Protein AF-A0A380ZKX9-F1 (afdb_monomer_lite)

Sequence (95 aa):
MYISSSVILPFEVKLTAWQTIIEWDDRYDPPQETSYERTTTVTLKAGQKESDHNNFWLGVSNGGSWGWNIYVNGIEKTNGDTYVYNGVTYNIIVL

Radius of gyration: 17.26 Å; chains: 1; bounding box: 38×24×53 Å

Foldseek 3Di:
DKDFDPDQAQWKKKKKKKKKAWDWDVVDVVIDIDIDMDMDMWMDGHRDGITDDDPDDDDYDDPMDMDMWMDTNNHTDDQQDWDADPNDIDHRHDD

Secondary structure (DSSP, 8-state):
---B-SS--SS-EEEEEEEEEEEEETTSSS-EEEEEEEEEEEEE-TT-SBPPP-------STT-EEEEEEEETTEEE-TT-EEEETTEEEE----

Organism: NCBI:txid28111

pLDDT: mean 89.13, std 6.67, range [63.75, 95.75]

Structure (mmCIF, N/CA/C/O backbone):
data_AF-A0A380ZKX9-F1
#
_entry.id   AF-A0A380ZKX9-F1
#
loop_
_atom_site.group_PDB
_atom_site.id
_atom_site.type_symbol
_atom_site.label_atom_id
_atom_site.label_alt_id
_atom_site.label_comp_id
_atom_site.label_asym_id
_atom_site.label_entity_id
_atom_site.label_seq_id
_atom_site.pdbx_PDB_ins_code
_atom_site.Cartn_x
_atom_site.Cartn_y
_atom_site.Cartn_z
_atom_site.occupancy
_atom_site.B_iso_or_equiv
_atom_site.auth_seq_id
_atom_site.auth_comp_id
_atom_site.auth_asym_id
_atom_site.auth_atom_id
_atom_site.pdbx_PDB_model_num
ATOM 1 N N . MET A 1 1 ? -5.600 7.937 -8.126 1.00 86.69 1 MET A N 1
ATOM 2 C CA . MET A 1 1 ? -5.536 6.917 -7.064 1.00 86.69 1 MET A CA 1
ATOM 3 C C . MET A 1 1 ? -5.746 7.563 -5.701 1.00 86.69 1 MET A C 1
ATOM 5 O O . MET A 1 1 ? -5.112 8.574 -5.419 1.00 86.69 1 MET A O 1
ATOM 9 N N . TYR A 1 2 ? -6.637 7.000 -4.886 1.00 90.56 2 TYR A N 1
AT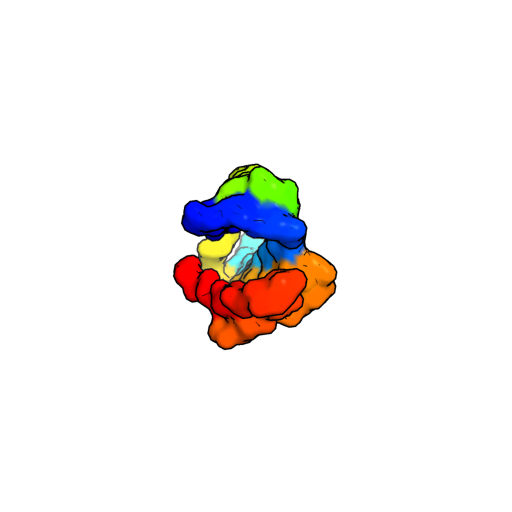OM 10 C CA . TYR A 1 2 ? -6.941 7.448 -3.523 1.00 90.56 2 TYR A CA 1
ATOM 11 C C . TYR A 1 2 ? -7.465 6.262 -2.692 1.00 90.56 2 TYR A C 1
ATOM 13 O O . TYR A 1 2 ? -7.785 5.219 -3.261 1.00 90.56 2 TYR A O 1
ATOM 21 N N . ILE A 1 3 ? -7.538 6.406 -1.367 1.00 90.81 3 ILE A N 1
ATOM 22 C CA . ILE A 1 3 ? -8.154 5.427 -0.462 1.00 90.81 3 ILE A CA 1
ATOM 23 C C . ILE A 1 3 ? -9.426 6.049 0.108 1.00 90.81 3 ILE A C 1
ATOM 25 O O . ILE A 1 3 ? -9.381 7.146 0.667 1.00 90.81 3 ILE A O 1
ATOM 29 N N . SER A 1 4 ? -10.539 5.325 0.029 1.00 91.12 4 SER A N 1
ATOM 30 C CA . SER A 1 4 ? -11.788 5.690 0.700 1.00 91.12 4 SER A CA 1
ATOM 31 C C . SER A 1 4 ? -12.303 4.558 1.569 1.00 91.12 4 SER A C 1
ATOM 33 O O . SER A 1 4 ? -12.148 3.386 1.234 1.00 91.12 4 SER A O 1
ATOM 35 N N . SER A 1 5 ? -12.983 4.919 2.650 1.00 88.88 5 SER A N 1
ATOM 36 C CA . SER A 1 5 ? -13.672 3.992 3.537 1.00 88.88 5 SER A CA 1
ATOM 37 C C . SER A 1 5 ? -15.120 4.433 3.740 1.00 88.88 5 SER A C 1
ATOM 39 O O . SER A 1 5 ? -15.422 5.623 3.860 1.00 88.88 5 SER A O 1
ATOM 41 N N . SER A 1 6 ? -16.036 3.467 3.831 1.00 87.62 6 SER A N 1
ATOM 42 C CA . SER A 1 6 ? -17.444 3.731 4.159 1.00 87.62 6 SER A CA 1
ATOM 43 C C . SER A 1 6 ? -17.619 4.262 5.591 1.00 87.62 6 SER A C 1
ATOM 45 O O . SER A 1 6 ? -18.564 5.005 5.883 1.00 87.62 6 SER A O 1
ATOM 47 N N . VAL A 1 7 ? -16.673 3.935 6.478 1.00 88.50 7 VAL A N 1
ATOM 48 C CA . VAL A 1 7 ? -16.646 4.331 7.892 1.00 88.50 7 VAL A CA 1
ATOM 49 C C . VAL A 1 7 ? -15.374 5.101 8.241 1.00 88.50 7 VAL A C 1
ATOM 51 O O . VAL A 1 7 ? -14.345 4.956 7.586 1.00 88.50 7 VAL A O 1
ATOM 54 N N . ILE A 1 8 ? -15.432 5.911 9.301 1.00 91.94 8 ILE A N 1
ATOM 55 C CA . ILE A 1 8 ? -14.241 6.569 9.851 1.00 91.94 8 ILE A CA 1
ATOM 56 C C . ILE A 1 8 ? -13.374 5.503 10.523 1.00 91.94 8 ILE A C 1
ATOM 58 O O . ILE A 1 8 ? -13.825 4.845 11.462 1.00 91.94 8 ILE A O 1
ATOM 62 N N . LEU A 1 9 ? -12.141 5.332 10.046 1.00 92.31 9 LEU A N 1
ATOM 63 C CA . LEU A 1 9 ? -11.210 4.362 10.616 1.00 92.31 9 LEU A CA 1
ATOM 64 C C . LEU A 1 9 ? -10.437 4.983 11.791 1.00 92.31 9 LEU A C 1
ATOM 66 O O . LEU A 1 9 ? -9.988 6.128 11.690 1.00 92.31 9 LEU A O 1
ATOM 70 N N . PRO A 1 10 ? -10.240 4.248 12.901 1.00 94.19 10 PRO A N 1
ATOM 71 C CA . PRO A 1 10 ? -9.479 4.735 14.053 1.00 94.19 10 PRO A CA 1
ATOM 72 C C . PRO A 1 10 ? -7.958 4.564 13.889 1.00 94.19 10 PRO A C 1
ATOM 74 O O . PRO A 1 10 ? -7.203 4.816 14.822 1.00 94.19 10 PRO A O 1
ATOM 77 N N . PHE A 1 11 ? -7.498 4.120 12.721 1.00 93.81 11 PHE A N 1
ATOM 78 C CA . PHE A 1 11 ? -6.096 3.861 12.411 1.00 93.81 11 PHE A CA 1
ATOM 79 C C . PHE A 1 11 ? -5.752 4.353 11.007 1.00 93.81 11 PHE A C 1
ATOM 81 O O . PHE A 1 11 ? -6.628 4.623 10.187 1.00 93.81 11 PHE A O 1
ATOM 88 N N . GLU A 1 12 ? -4.453 4.465 10.751 1.00 94.94 12 GLU A N 1
ATOM 89 C CA . GLU A 1 12 ? -3.917 4.843 9.451 1.00 94.94 12 GLU A CA 1
ATOM 90 C C . GLU A 1 12 ? -3.890 3.649 8.490 1.00 94.94 12 GLU A C 1
ATOM 92 O O . GLU A 1 12 ? -3.525 2.531 8.873 1.00 94.94 12 GLU A O 1
ATOM 97 N N . VAL A 1 13 ? -4.230 3.908 7.228 1.00 94.75 13 VAL A N 1
ATOM 98 C CA . VAL A 1 13 ? -4.066 2.963 6.120 1.00 94.75 13 VAL A CA 1
ATOM 99 C C . VAL A 1 13 ? -3.192 3.612 5.054 1.00 94.75 13 VAL A C 1
ATOM 101 O O . VAL A 1 13 ? -3.458 4.737 4.635 1.00 94.75 13 VAL A O 1
ATOM 104 N N . LYS A 1 14 ? -2.160 2.905 4.596 1.00 95.25 14 LYS A N 1
ATOM 105 C CA . LYS A 1 14 ? -1.329 3.314 3.460 1.00 95.25 14 LYS A CA 1
ATOM 106 C C . LYS A 1 14 ? -1.518 2.357 2.305 1.00 95.25 14 LYS A C 1
ATOM 108 O O . LYS A 1 14 ? -1.617 1.154 2.510 1.00 95.25 14 LYS A O 1
ATOM 113 N N . LEU A 1 15 ? -1.501 2.898 1.100 1.00 92.06 15 LEU A N 1
ATOM 114 C CA . LEU A 1 15 ? -1.424 2.136 -0.132 1.00 92.06 15 LEU A CA 1
ATOM 115 C C . LEU A 1 15 ? -0.207 2.628 -0.901 1.00 92.06 15 LEU A C 1
ATOM 117 O O . LEU A 1 15 ? -0.106 3.817 -1.205 1.00 92.06 15 LEU A O 1
ATOM 121 N N . THR A 1 16 ? 0.710 1.716 -1.192 1.00 93.19 16 THR A N 1
ATOM 122 C CA . THR A 1 16 ? 1.862 1.977 -2.051 1.00 93.19 16 THR A CA 1
ATOM 123 C C . THR A 1 16 ? 1.628 1.249 -3.357 1.00 93.19 16 THR A C 1
ATOM 125 O O . THR A 1 16 ? 1.521 0.027 -3.357 1.00 93.19 16 THR A O 1
ATOM 128 N N . ALA A 1 17 ? 1.532 1.990 -4.453 1.00 91.81 17 ALA A N 1
ATOM 129 C CA . ALA A 1 17 ? 1.390 1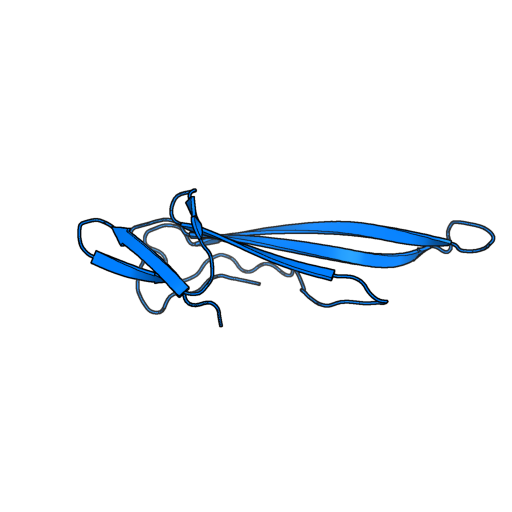.432 -5.787 1.00 91.81 17 ALA A CA 1
ATOM 130 C C . ALA A 1 17 ? 2.678 1.636 -6.575 1.00 91.81 17 ALA A C 1
ATOM 132 O O . ALA A 1 17 ? 3.316 2.683 -6.460 1.00 91.81 17 ALA A O 1
ATOM 133 N N . TRP A 1 18 ? 3.032 0.645 -7.377 1.00 91.75 18 TRP A N 1
ATOM 134 C CA . TRP A 1 18 ? 4.212 0.648 -8.224 1.00 91.75 18 TRP A CA 1
ATOM 135 C C . TRP A 1 18 ? 3.834 0.233 -9.642 1.00 91.75 18 TRP A C 1
ATOM 137 O O . TRP A 1 18 ? 2.856 -0.481 -9.879 1.00 91.75 18 TRP A O 1
ATOM 147 N N . GLN A 1 19 ? 4.622 0.705 -10.596 1.00 91.50 19 GLN A N 1
ATOM 148 C CA . GLN A 1 19 ? 4.468 0.386 -12.001 1.00 91.50 19 GLN A CA 1
ATOM 149 C C . GLN A 1 19 ? 5.830 0.370 -12.687 1.00 91.50 19 GLN A C 1
ATOM 151 O O . GLN A 1 19 ? 6.589 1.331 -12.591 1.00 91.50 19 GLN A O 1
ATOM 156 N N . THR A 1 20 ? 6.094 -0.687 -13.445 1.00 91.50 20 THR A N 1
ATOM 157 C CA . THR A 1 20 ? 7.182 -0.757 -14.419 1.00 91.50 20 THR A CA 1
ATOM 158 C C . THR A 1 20 ? 6.676 -0.245 -15.764 1.00 91.50 20 THR A C 1
ATOM 160 O O . THR A 1 20 ? 5.698 -0.765 -16.306 1.00 91.50 20 THR A O 1
ATOM 163 N N . ILE A 1 21 ? 7.335 0.778 -16.300 1.00 88.69 21 ILE A N 1
ATOM 164 C CA . ILE A 1 21 ? 7.065 1.341 -17.623 1.00 88.69 21 ILE A CA 1
ATOM 165 C C . ILE A 1 21 ? 8.162 0.877 -18.563 1.00 88.69 21 ILE A C 1
ATOM 167 O O . ILE A 1 21 ? 9.340 1.016 -18.239 1.00 88.69 21 ILE A O 1
ATOM 171 N N . ILE A 1 22 ? 7.747 0.349 -19.712 1.00 89.56 22 ILE A N 1
ATOM 172 C CA . ILE A 1 22 ? 8.625 -0.015 -20.819 1.00 89.56 22 ILE A CA 1
ATOM 173 C C . ILE A 1 22 ? 8.282 0.903 -21.991 1.00 89.56 22 ILE A C 1
ATOM 175 O O . ILE A 1 22 ? 7.122 0.967 -22.418 1.00 89.56 22 ILE A O 1
ATOM 179 N N . GLU A 1 23 ? 9.273 1.636 -22.489 1.00 89.25 23 GLU A N 1
ATOM 180 C CA . GLU A 1 23 ? 9.106 2.564 -23.607 1.00 89.25 23 GLU A CA 1
ATOM 181 C C . GLU A 1 23 ? 10.356 2.649 -24.484 1.00 89.25 23 GLU A C 1
ATOM 183 O O . GLU A 1 23 ? 11.473 2.357 -24.052 1.00 89.25 23 GLU A O 1
ATOM 188 N N . TRP A 1 24 ? 10.149 3.041 -25.740 1.00 89.75 24 TRP A N 1
ATOM 189 C CA . TRP A 1 24 ? 11.238 3.319 -26.667 1.00 89.75 24 TRP A CA 1
ATOM 190 C C . TRP A 1 24 ? 11.837 4.686 -26.359 1.00 89.75 24 TRP A C 1
ATOM 192 O O . TRP A 1 24 ? 11.130 5.691 -26.371 1.00 89.75 24 TRP A O 1
ATOM 202 N N . ASP A 1 25 ? 13.140 4.706 -26.112 1.00 87.69 25 ASP A N 1
ATOM 203 C CA . ASP A 1 25 ? 13.922 5.909 -25.879 1.00 87.69 25 ASP A CA 1
ATOM 204 C C . ASP A 1 25 ? 14.648 6.306 -27.167 1.00 87.69 25 ASP A C 1
ATOM 206 O O . ASP A 1 25 ? 15.586 5.638 -27.617 1.00 87.69 25 ASP A O 1
ATOM 210 N N . ASP A 1 26 ? 14.182 7.395 -27.771 1.00 92.56 26 ASP A N 1
ATOM 211 C CA . ASP A 1 26 ? 14.697 7.963 -29.016 1.00 92.56 26 ASP A CA 1
ATOM 212 C C . ASP A 1 26 ? 15.925 8.865 -28.814 1.00 92.56 26 ASP A C 1
ATOM 214 O O . ASP A 1 26 ? 16.504 9.349 -29.787 1.00 92.56 26 ASP A O 1
ATOM 218 N N . ARG A 1 27 ? 16.381 9.056 -27.566 1.00 92.25 27 ARG A N 1
ATOM 219 C CA . ARG A 1 27 ? 17.643 9.754 -27.265 1.00 92.25 27 ARG A CA 1
ATOM 220 C C . ARG A 1 27 ? 18.879 8.939 -27.669 1.00 92.25 27 ARG A C 1
ATOM 222 O O . ARG A 1 27 ? 19.976 9.498 -27.704 1.00 92.25 27 ARG A O 1
ATOM 229 N N . TYR A 1 28 ? 18.719 7.644 -27.956 1.00 88.69 28 TYR A N 1
ATOM 230 C CA . TYR A 1 28 ? 19.761 6.741 -28.458 1.00 88.69 28 TYR A CA 1
ATOM 231 C C . TYR A 1 28 ? 19.619 6.511 -29.976 1.00 88.69 28 TYR A C 1
ATOM 233 O O . TYR A 1 28 ? 18.507 6.495 -30.496 1.00 88.69 28 TYR A O 1
ATOM 241 N N . ASP A 1 29 ? 20.737 6.287 -30.680 1.00 90.75 29 ASP A N 1
ATOM 242 C CA . ASP A 1 29 ? 20.762 5.918 -32.108 1.00 90.75 29 ASP A CA 1
ATOM 243 C C . ASP A 1 29 ? 21.518 4.580 -32.312 1.00 90.75 29 ASP A C 1
ATOM 245 O O . ASP A 1 29 ? 22.738 4.536 -32.105 1.00 90.75 29 ASP A O 1
ATOM 249 N N . PRO A 1 30 ? 20.829 3.473 -32.669 1.00 88.81 30 PRO A N 1
ATOM 250 C CA . PRO A 1 30 ? 19.381 3.382 -32.879 1.00 88.81 30 PRO A CA 1
ATOM 251 C C . PRO A 1 30 ? 18.594 3.502 -31.557 1.00 88.81 30 PRO A C 1
ATOM 253 O O . PRO A 1 30 ? 19.164 3.220 -30.496 1.00 88.81 30 PRO A O 1
ATOM 256 N N . PRO A 1 31 ? 17.291 3.857 -31.608 1.00 91.56 31 PRO A N 1
ATOM 257 C CA . PRO A 1 31 ? 16.423 3.867 -30.434 1.00 91.56 31 PRO A CA 1
ATOM 258 C C . PRO A 1 31 ? 16.465 2.539 -29.686 1.00 91.56 31 PRO A C 1
ATOM 260 O O . PRO A 1 31 ? 16.566 1.470 -30.297 1.00 91.56 31 PRO A O 1
ATOM 263 N N . GLN A 1 32 ? 16.369 2.605 -28.361 1.00 91.56 32 GLN A N 1
ATOM 264 C CA . GLN A 1 32 ? 16.452 1.431 -27.493 1.00 91.56 32 GLN A CA 1
ATOM 265 C C . GLN A 1 32 ? 15.219 1.324 -26.607 1.00 91.56 32 GLN A C 1
ATOM 267 O O . GLN A 1 32 ? 14.638 2.329 -26.208 1.00 91.56 32 GLN A O 1
ATOM 272 N N . GLU A 1 33 ? 14.823 0.099 -26.283 1.00 91.00 33 GLU A N 1
ATOM 273 C CA . GLU A 1 33 ? 13.802 -0.134 -25.270 1.00 91.00 33 GLU A CA 1
ATOM 274 C C . GLU A 1 33 ? 14.406 0.110 -23.881 1.00 91.00 33 GLU A C 1
ATOM 276 O O . GLU A 1 33 ? 15.457 -0.437 -23.539 1.00 91.00 33 GLU A O 1
ATOM 281 N N . THR A 1 34 ? 13.745 0.942 -23.081 1.00 89.12 34 THR A N 1
ATOM 282 C CA . THR A 1 34 ? 14.138 1.235 -21.702 1.00 89.12 34 THR A CA 1
ATOM 283 C C . THR A 1 34 ? 13.024 0.853 -20.742 1.00 89.12 34 THR A C 1
ATOM 285 O O . THR A 1 34 ? 11.846 0.852 -21.097 1.00 89.12 34 THR A O 1
ATOM 288 N N . SER A 1 35 ? 13.412 0.514 -19.512 1.00 89.75 35 SER A N 1
ATOM 289 C CA . SER A 1 35 ? 12.491 0.132 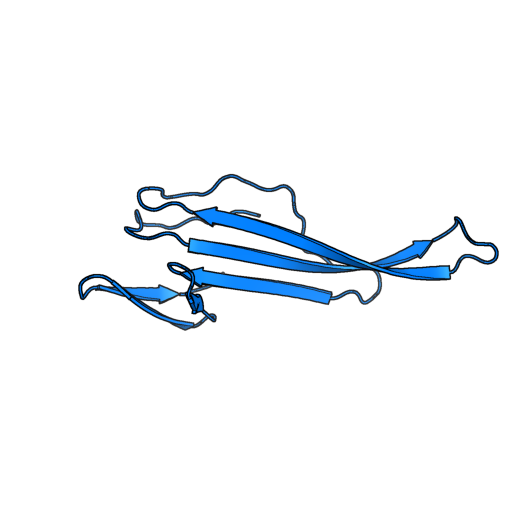-18.447 1.00 89.75 35 SER A CA 1
ATOM 290 C C . SER A 1 35 ? 12.818 0.894 -17.169 1.00 89.75 35 SER A C 1
ATOM 292 O O . SER A 1 35 ? 13.973 0.922 -16.742 1.00 89.75 35 SER A O 1
ATOM 294 N N . TYR A 1 36 ? 11.804 1.469 -16.526 1.00 89.56 36 TYR A N 1
ATOM 295 C CA . TYR A 1 36 ? 11.940 2.133 -15.227 1.00 89.56 36 TYR A CA 1
ATOM 296 C C . TYR A 1 36 ? 10.706 1.936 -14.348 1.00 89.56 36 TYR A C 1
ATOM 298 O O . TYR A 1 36 ? 9.608 1.658 -14.827 1.00 89.56 36 TYR A O 1
ATOM 306 N N . GLU A 1 37 ? 10.894 2.084 -13.037 1.00 91.06 37 GLU A N 1
ATOM 307 C CA . GLU A 1 37 ? 9.820 1.982 -12.051 1.00 91.06 37 GLU A CA 1
ATOM 308 C C . GLU A 1 37 ? 9.326 3.369 -11.633 1.00 91.06 37 GLU A C 1
ATOM 310 O O . GLU A 1 37 ? 10.108 4.291 -11.385 1.00 91.06 37 GLU A O 1
ATOM 315 N N . ARG A 1 38 ? 8.007 3.507 -11.513 1.00 90.69 38 ARG A N 1
ATOM 316 C CA . ARG A 1 38 ? 7.356 4.622 -10.833 1.00 90.69 38 ARG A CA 1
ATOM 317 C C . ARG A 1 38 ? 6.578 4.086 -9.647 1.00 90.69 38 ARG A C 1
ATOM 319 O O . ARG A 1 38 ? 5.803 3.147 -9.792 1.00 90.69 38 ARG A O 1
ATOM 326 N N . THR A 1 39 ? 6.715 4.758 -8.513 1.00 92.62 39 THR A N 1
ATOM 327 C CA . THR A 1 39 ? 6.047 4.372 -7.270 1.00 92.62 39 THR A CA 1
ATOM 328 C C . THR A 1 39 ? 5.354 5.577 -6.659 1.00 92.62 39 THR A C 1
ATOM 330 O O . THR A 1 39 ? 5.819 6.714 -6.769 1.00 92.62 39 THR A O 1
ATOM 333 N N . THR A 1 40 ? 4.212 5.344 -6.025 1.00 92.94 40 THR A N 1
ATOM 334 C CA . THR A 1 40 ? 3.505 6.368 -5.270 1.00 92.94 40 THR A CA 1
ATOM 335 C C . THR A 1 40 ? 2.879 5.798 -4.010 1.00 92.94 40 THR A C 1
ATOM 337 O O . THR A 1 40 ? 2.546 4.616 -3.948 1.00 92.94 40 THR A O 1
ATOM 340 N N . THR A 1 41 ? 2.660 6.660 -3.023 1.00 94.00 41 THR A N 1
ATOM 341 C CA . THR A 1 41 ? 2.030 6.285 -1.761 1.00 94.00 41 THR A CA 1
ATOM 342 C C . THR A 1 41 ? 0.891 7.238 -1.455 1.00 94.00 41 THR A C 1
ATOM 344 O O . THR A 1 41 ? 1.025 8.455 -1.578 1.00 94.00 41 THR A O 1
ATOM 347 N N . VAL A 1 42 ? -0.229 6.670 -1.025 1.00 94.44 42 VAL A N 1
ATOM 348 C CA . VAL A 1 42 ? -1.395 7.397 -0.533 1.00 94.44 42 VAL A CA 1
ATOM 349 C C . VAL A 1 42 ? -1.675 6.949 0.896 1.00 94.44 42 VAL A C 1
ATOM 351 O O . VAL A 1 42 ? -1.526 5.774 1.223 1.00 94.44 42 VAL A O 1
ATOM 354 N N . THR A 1 43 ? -2.042 7.889 1.767 1.00 95.69 43 THR A N 1
ATOM 355 C CA . THR A 1 43 ? -2.307 7.626 3.187 1.00 95.69 43 THR A CA 1
ATOM 356 C C . THR A 1 43 ? -3.688 8.143 3.572 1.00 95.69 43 THR A C 1
ATOM 358 O O . THR A 1 43 ? -3.953 9.337 3.456 1.00 95.69 43 THR A O 1
ATOM 361 N N . LEU A 1 44 ? -4.548 7.255 4.066 1.00 95.75 44 LEU A N 1
ATOM 362 C CA . LEU A 1 44 ? -5.774 7.5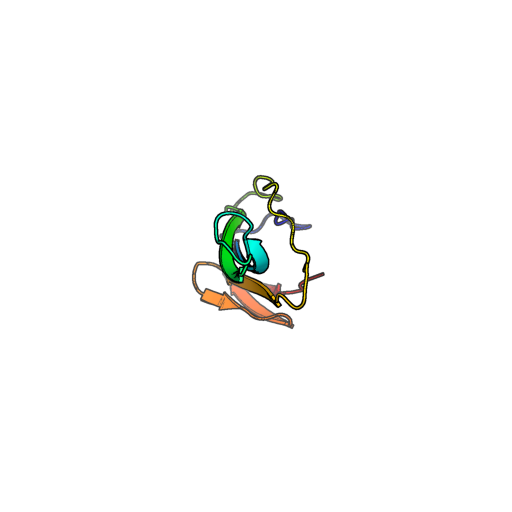97 4.778 1.00 95.75 44 LEU A CA 1
ATOM 363 C C . LEU A 1 44 ? -5.439 7.725 6.265 1.00 95.75 44 LEU A C 1
ATOM 365 O O . LEU A 1 44 ? -5.124 6.728 6.919 1.00 95.75 44 LEU A O 1
ATOM 369 N N . LYS A 1 45 ? -5.486 8.947 6.801 1.00 95.56 45 LYS A N 1
ATOM 370 C CA . LYS A 1 45 ? -5.186 9.185 8.217 1.00 95.56 45 LYS A CA 1
ATOM 371 C C . LYS A 1 45 ? -6.346 8.718 9.094 1.00 95.56 45 LYS A C 1
ATOM 373 O O . LYS A 1 45 ? -7.510 8.780 8.697 1.00 95.56 45 LYS A O 1
ATOM 378 N N . ALA A 1 46 ? -6.025 8.311 10.321 1.00 94.31 46 ALA A N 1
ATOM 379 C CA . ALA A 1 46 ? -7.036 8.011 11.328 1.00 94.31 46 ALA A CA 1
ATOM 380 C C . ALA A 1 46 ? -7.996 9.203 11.504 1.00 94.31 46 ALA A C 1
ATOM 382 O O . ALA A 1 46 ? -7.573 10.360 11.514 1.00 94.31 46 ALA A O 1
ATOM 383 N N . GLY A 1 47 ? -9.291 8.923 11.637 1.00 94.69 47 GLY A N 1
ATOM 384 C CA . GLY A 1 47 ? -10.321 9.958 11.747 1.00 94.69 47 GLY A CA 1
ATOM 385 C C . GLY A 1 47 ? -10.823 10.515 10.409 1.00 94.69 47 GLY A C 1
ATOM 386 O O . GLY A 1 47 ? -11.761 11.311 10.410 1.00 94.69 47 GLY A O 1
ATOM 387 N N . GLN A 1 48 ? -10.265 10.087 9.272 1.00 94.38 48 GLN A N 1
ATOM 388 C CA . GLN A 1 48 ? -10.721 10.487 7.939 1.00 94.38 48 GLN A CA 1
ATOM 389 C C . GLN A 1 48 ? -11.516 9.369 7.250 1.00 94.38 48 GLN A C 1
ATOM 391 O O . GLN A 1 48 ? -11.405 8.191 7.595 1.00 94.38 48 GLN A O 1
ATOM 396 N N . LYS A 1 49 ? -12.344 9.751 6.270 1.00 93.38 49 LYS A N 1
ATOM 397 C CA . LYS A 1 49 ? -13.035 8.810 5.369 1.00 93.38 49 LYS A CA 1
ATOM 398 C C . LYS A 1 49 ? -12.351 8.662 4.016 1.00 93.38 49 LYS A C 1
ATOM 400 O O . LYS A 1 49 ? -12.571 7.663 3.340 1.00 93.38 49 LYS A O 1
ATOM 405 N N . GLU A 1 50 ? -11.544 9.641 3.631 1.00 94.31 50 GLU A N 1
ATOM 406 C CA . GLU A 1 50 ? -10.873 9.684 2.340 1.00 94.31 50 GLU A CA 1
ATOM 407 C C . GLU A 1 50 ? -9.484 10.303 2.498 1.00 94.31 50 GLU A C 1
ATOM 409 O O . GLU A 1 50 ? -9.283 11.177 3.346 1.00 94.31 50 GLU A O 1
ATOM 414 N N . SER A 1 51 ? -8.528 9.804 1.721 1.00 94.25 51 SER A N 1
ATOM 415 C CA . SER A 1 51 ? -7.190 10.373 1.598 1.00 94.25 51 SER A CA 1
ATOM 416 C C . SER A 1 51 ? -7.146 11.489 0.555 1.00 94.25 51 SER A C 1
ATOM 418 O O . SER A 1 51 ? -8.057 11.647 -0.254 1.00 94.25 51 SER A O 1
ATOM 420 N N . ASP A 1 52 ? -6.007 12.169 0.466 1.00 93.31 52 ASP A N 1
ATOM 421 C CA . ASP A 1 52 ? -5.716 13.010 -0.693 1.00 93.31 52 ASP A CA 1
ATOM 422 C C . ASP A 1 52 ? -5.687 12.182 -1.989 1.00 93.31 52 ASP A C 1
ATOM 424 O O . ASP A 1 52 ? -5.340 10.992 -1.999 1.00 93.31 52 ASP A O 1
ATOM 428 N N . HIS A 1 53 ? -6.054 12.833 -3.092 1.00 90.50 53 HIS A N 1
ATOM 429 C CA . HIS A 1 53 ? -6.053 12.232 -4.421 1.00 90.50 53 HIS A CA 1
ATOM 430 C C . HIS A 1 53 ? -4.696 12.404 -5.081 1.00 90.50 53 HIS A C 1
ATOM 432 O O . HIS A 1 53 ? -4.104 13.482 -5.067 1.00 90.50 53 HIS A O 1
ATOM 438 N N . ASN A 1 54 ? -4.227 11.337 -5.717 1.00 87.12 54 ASN A N 1
ATOM 439 C CA . ASN A 1 54 ? -2.994 11.339 -6.482 1.00 87.12 54 ASN A CA 1
ATOM 440 C C . ASN A 1 54 ? -3.282 11.037 -7.958 1.00 87.12 54 ASN A C 1
ATOM 442 O O . ASN A 1 54 ? -4.002 10.087 -8.265 1.00 87.12 54 ASN A O 1
ATOM 446 N N . ASN A 1 55 ? -2.685 11.793 -8.879 1.00 85.25 55 ASN A N 1
ATOM 447 C CA . ASN A 1 55 ? -2.825 11.583 -10.327 1.00 85.25 55 ASN A CA 1
ATOM 448 C C . ASN A 1 55 ? -1.983 10.417 -10.874 1.00 85.25 55 ASN A C 1
ATOM 450 O O . ASN A 1 55 ? -1.799 10.295 -12.083 1.00 85.25 55 ASN A O 1
ATOM 454 N N . PHE A 1 56 ? -1.465 9.551 -10.006 1.00 85.44 56 PHE A N 1
ATOM 455 C CA . PHE A 1 56 ? -0.829 8.311 -10.415 1.00 85.44 56 PHE A CA 1
ATOM 456 C C . PHE A 1 56 ? -1.838 7.412 -11.134 1.00 85.44 56 PHE A C 1
ATOM 458 O O . PHE A 1 56 ? -2.828 6.959 -10.545 1.00 85.44 56 PHE A O 1
ATOM 465 N N . TRP A 1 57 ? -1.583 7.197 -12.419 1.00 79.12 57 TRP A N 1
ATOM 466 C CA . TRP A 1 57 ? -2.333 6.280 -13.257 1.00 79.12 57 TRP A CA 1
ATOM 467 C C . TRP A 1 57 ? -1.635 4.925 -13.245 1.00 79.12 57 TRP A C 1
ATOM 469 O O . TRP A 1 57 ? -0.442 4.858 -13.519 1.00 79.12 57 TRP A O 1
ATOM 479 N N . LEU A 1 58 ? -2.391 3.879 -12.911 1.00 77.12 58 LEU A N 1
ATOM 480 C CA . LEU A 1 58 ? -1.964 2.492 -13.033 1.00 77.12 58 LEU A CA 1
ATOM 481 C C . LEU A 1 58 ? -2.456 1.968 -14.377 1.00 77.12 58 LEU A C 1
ATOM 483 O O . LEU A 1 58 ? -3.660 1.810 -14.581 1.00 77.12 58 LEU A O 1
ATOM 487 N N . GLY A 1 59 ? -1.534 1.696 -15.287 1.00 69.81 59 GLY A N 1
ATOM 488 C CA . GLY A 1 59 ? -1.878 1.062 -16.551 1.00 69.81 59 GLY A CA 1
ATOM 489 C C . GLY A 1 59 ? -0.656 0.830 -17.417 1.00 69.81 59 GLY A C 1
ATOM 490 O O . GLY A 1 59 ? 0.264 1.636 -17.444 1.00 69.81 59 GLY A O 1
ATOM 491 N N . VAL A 1 60 ? -0.614 -0.304 -18.103 1.00 64.38 60 VAL A N 1
ATOM 492 C CA . VAL A 1 60 ? 0.601 -0.775 -18.777 1.00 64.38 60 VAL A CA 1
ATOM 493 C C . VAL A 1 60 ? 0.632 -0.404 -20.251 1.00 64.38 60 VAL A C 1
ATOM 495 O O . VAL A 1 60 ? -0.287 -0.727 -21.001 1.00 64.38 60 VAL A O 1
ATOM 498 N N . SER A 1 61 ? 1.726 0.231 -20.668 1.00 63.75 61 SER A N 1
ATOM 499 C CA . SER A 1 61 ? 2.212 0.230 -22.049 1.00 63.75 61 SER A CA 1
ATOM 500 C C . SER A 1 61 ? 3.218 -0.915 -22.236 1.00 63.75 61 SER A C 1
ATOM 502 O O . SER A 1 61 ? 3.905 -1.290 -21.286 1.00 63.75 61 SER A O 1
ATOM 504 N N . ASN A 1 62 ? 3.281 -1.483 -23.447 1.00 67.94 62 ASN A N 1
ATOM 505 C CA . ASN A 1 62 ? 4.340 -2.393 -23.921 1.00 67.94 62 ASN A CA 1
ATOM 506 C C . ASN A 1 62 ? 4.860 -3.431 -22.907 1.00 67.94 62 ASN A C 1
ATOM 508 O O . ASN A 1 62 ? 6.043 -3.471 -22.599 1.00 67.94 62 ASN A O 1
ATOM 512 N N . GLY A 1 63 ? 3.992 -4.301 -22.385 1.00 74.75 63 GLY A N 1
ATOM 513 C CA . GLY A 1 63 ? 4.446 -5.433 -21.561 1.00 74.75 63 GLY A CA 1
ATOM 514 C C . GLY A 1 63 ? 4.995 -5.062 -20.178 1.00 74.75 63 GLY A C 1
ATOM 515 O O . GLY A 1 63 ? 5.574 -5.919 -19.514 1.00 74.75 63 GLY A O 1
ATOM 516 N N . GLY A 1 64 ? 4.797 -3.819 -19.725 1.00 83.25 64 GLY A N 1
ATOM 517 C CA . GLY A 1 64 ? 5.075 -3.426 -18.347 1.00 83.25 64 GLY A CA 1
ATOM 518 C C . GLY A 1 64 ? 4.238 -4.205 -17.323 1.00 83.25 64 GLY A C 1
ATOM 519 O O . GLY A 1 64 ? 3.336 -4.975 -17.660 1.00 83.25 64 GLY A O 1
ATOM 520 N N . SER A 1 65 ? 4.508 -3.956 -16.045 1.00 89.06 65 SER A N 1
ATOM 521 C CA . SER A 1 65 ? 3.782 -4.555 -14.922 1.00 89.06 65 SER A CA 1
ATOM 522 C C . SER A 1 65 ? 3.374 -3.482 -13.925 1.00 89.06 65 SER A C 1
ATOM 524 O O . SER A 1 65 ? 3.955 -2.400 -13.887 1.00 89.06 65 SER A O 1
ATOM 526 N N . TRP A 1 66 ? 2.366 -3.768 -13.117 1.00 91.25 66 TRP A N 1
ATOM 527 C CA . TRP A 1 66 ? 1.941 -2.890 -12.041 1.00 91.25 66 TRP A CA 1
ATOM 528 C C . TRP A 1 66 ? 1.439 -3.707 -10.860 1.00 91.25 66 TRP A C 1
ATOM 530 O O . TRP A 1 66 ? 1.015 -4.854 -11.006 1.00 91.25 66 TRP A O 1
ATOM 540 N N . GLY A 1 67 ? 1.469 -3.093 -9.686 1.00 89.00 67 GLY A N 1
ATOM 541 C CA . GLY A 1 67 ? 0.972 -3.696 -8.465 1.00 89.00 67 GLY A CA 1
ATOM 542 C C . GLY A 1 67 ? 0.831 -2.674 -7.352 1.00 89.00 67 GLY A C 1
ATOM 543 O O . GLY A 1 67 ? 1.115 -1.485 -7.511 1.00 89.00 67 GLY A O 1
ATOM 544 N N . TRP A 1 68 ? 0.344 -3.140 -6.212 1.00 90.38 68 TRP A N 1
ATOM 545 C CA . TRP A 1 68 ? 0.160 -2.313 -5.032 1.00 90.38 68 TRP A CA 1
ATOM 546 C C . TRP A 1 68 ? 0.208 -3.173 -3.772 1.00 90.38 68 TRP A C 1
ATOM 548 O O . TRP A 1 68 ? -0.139 -4.349 -3.804 1.00 90.38 68 TRP A O 1
ATOM 558 N N . ASN A 1 69 ? 0.603 -2.548 -2.666 1.00 91.69 69 ASN A N 1
ATOM 559 C CA . ASN A 1 69 ? 0.619 -3.126 -1.328 1.00 91.69 69 ASN A CA 1
ATOM 560 C C . ASN A 1 69 ? -0.172 -2.216 -0.384 1.00 91.69 69 ASN A C 1
ATOM 562 O O . ASN A 1 69 ? -0.077 -0.985 -0.474 1.00 91.69 69 ASN A O 1
ATOM 566 N N . ILE A 1 70 ? -0.937 -2.808 0.534 1.00 92.88 70 ILE A N 1
ATOM 567 C CA . ILE A 1 70 ? -1.665 -2.080 1.579 1.00 92.88 70 ILE A CA 1
ATOM 568 C C . ILE A 1 70 ? -0.974 -2.299 2.914 1.00 92.88 70 ILE A C 1
ATOM 570 O O . ILE A 1 70 ? -0.560 -3.404 3.239 1.00 92.88 70 ILE A O 1
ATOM 574 N N . TYR A 1 71 ? -0.903 -1.245 3.717 1.00 94.50 71 TYR A N 1
ATOM 575 C CA . TYR A 1 71 ? -0.384 -1.286 5.072 1.00 94.50 71 TYR A CA 1
ATOM 576 C C . TYR A 1 71 ? -1.421 -0.711 6.025 1.00 94.50 71 TYR A C 1
ATOM 578 O O . TYR A 1 71 ? -1.886 0.413 5.842 1.00 94.50 71 TYR A O 1
ATOM 586 N N . VAL A 1 72 ? -1.755 -1.451 7.075 1.00 93.62 72 VAL A N 1
ATOM 587 C CA . VAL A 1 72 ? -2.626 -0.982 8.156 1.00 93.62 72 VAL A CA 1
ATOM 588 C C . VAL A 1 72 ? -1.764 -0.770 9.387 1.00 93.62 72 VAL A C 1
ATOM 590 O O . VAL A 1 72 ? -1.144 -1.708 9.884 1.00 93.62 72 VAL A O 1
ATOM 593 N N . ASN A 1 73 ? -1.679 0.478 9.850 1.00 90.81 73 ASN A N 1
ATOM 594 C CA . ASN A 1 73 ? -0.802 0.880 10.953 1.00 90.81 73 ASN A CA 1
ATOM 595 C C . ASN A 1 73 ? 0.663 0.402 10.784 1.00 90.81 73 ASN A C 1
ATOM 597 O O . ASN A 1 73 ? 1.299 -0.060 11.728 1.00 90.81 73 ASN A O 1
ATOM 601 N N . GLY A 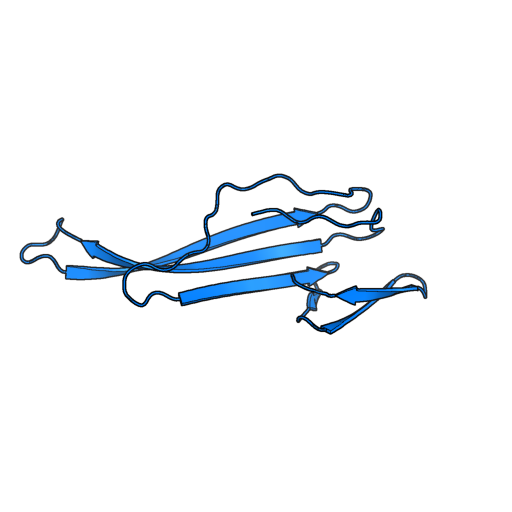1 74 ? 1.177 0.463 9.550 1.00 90.38 74 GLY A N 1
ATOM 602 C CA . GLY A 1 74 ? 2.538 0.042 9.192 1.00 90.38 74 GLY A CA 1
ATOM 603 C C . GLY A 1 74 ? 2.730 -1.459 8.943 1.00 90.38 74 GLY A C 1
ATOM 604 O O . GLY A 1 74 ? 3.815 -1.855 8.531 1.00 90.38 74 GLY A O 1
ATOM 605 N N . ILE A 1 75 ? 1.703 -2.289 9.142 1.00 92.12 75 ILE A N 1
ATOM 606 C CA . ILE A 1 75 ? 1.763 -3.735 8.890 1.00 92.12 75 ILE A CA 1
ATOM 607 C C . ILE A 1 75 ? 1.192 -4.021 7.506 1.00 92.12 75 ILE A C 1
ATOM 609 O O . ILE A 1 75 ? 0.056 -3.638 7.231 1.00 92.12 75 ILE A O 1
ATOM 613 N N . GLU A 1 76 ? 1.960 -4.703 6.659 1.00 93.81 76 GLU A N 1
ATOM 614 C CA . GLU A 1 76 ? 1.506 -5.113 5.330 1.00 93.81 76 GLU A CA 1
ATOM 615 C C . GLU A 1 76 ? 0.307 -6.064 5.417 1.00 93.81 76 GLU A C 1
ATOM 617 O O . GLU A 1 76 ? 0.237 -6.937 6.288 1.00 93.81 76 GLU A O 1
ATOM 622 N N . LYS A 1 77 ? -0.660 -5.851 4.527 1.00 92.00 77 LYS A N 1
ATOM 623 C CA . LYS A 1 77 ? -1.909 -6.596 4.427 1.00 92.00 77 LYS A CA 1
ATOM 624 C C . LYS A 1 77 ? -2.195 -6.932 2.975 1.00 92.00 77 LYS A C 1
ATOM 626 O O . LYS A 1 77 ? -2.008 -6.115 2.075 1.00 92.00 77 LYS A O 1
ATOM 631 N N . THR A 1 78 ? -2.712 -8.130 2.784 1.00 89.56 78 THR A N 1
ATOM 632 C CA . THR A 1 78 ? -3.181 -8.649 1.506 1.00 89.56 78 THR A CA 1
ATOM 633 C C . THR A 1 78 ? -4.706 -8.600 1.431 1.00 89.56 78 THR A C 1
ATOM 635 O O . THR A 1 78 ? -5.403 -8.418 2.432 1.00 89.56 78 THR A O 1
ATOM 638 N N . ASN A 1 79 ? -5.248 -8.716 0.219 1.00 86.75 79 ASN A N 1
ATOM 639 C CA . ASN A 1 79 ? -6.693 -8.768 0.029 1.00 86.75 79 ASN A CA 1
ATOM 640 C C . ASN A 1 79 ? -7.280 -10.019 0.705 1.00 86.75 79 ASN A C 1
ATOM 642 O O . ASN A 1 79 ? -6.807 -11.128 0.469 1.00 86.75 79 ASN A O 1
ATOM 646 N N . GLY A 1 80 ? -8.324 -9.837 1.511 1.00 86.94 80 GLY A N 1
ATOM 647 C CA . GLY A 1 80 ? -8.934 -10.893 2.317 1.00 86.94 80 GLY A CA 1
ATOM 648 C C . GLY A 1 80 ? -8.356 -11.027 3.728 1.00 86.94 80 GLY A C 1
ATOM 649 O O . GLY A 1 80 ? -8.934 -11.751 4.540 1.00 86.94 80 GLY A O 1
ATOM 650 N N . ASP A 1 81 ? -7.275 -10.312 4.060 1.00 91.75 81 ASP A N 1
ATOM 651 C CA . ASP A 1 81 ? -6.761 -10.291 5.427 1.00 91.75 81 ASP A CA 1
ATOM 652 C C . ASP A 1 81 ? -7.734 -9.622 6.397 1.00 91.75 81 ASP A C 1
ATOM 654 O O . ASP A 1 81 ? -8.550 -8.764 6.045 1.00 91.75 81 ASP A O 1
ATOM 658 N N . THR A 1 82 ? -7.576 -9.968 7.673 1.00 91.50 82 THR A N 1
ATOM 659 C CA . THR A 1 82 ? -8.236 -9.270 8.771 1.00 91.50 82 THR A CA 1
ATOM 660 C C . THR A 1 82 ? -7.249 -8.424 9.574 1.00 91.50 82 THR A C 1
ATOM 662 O O . THR A 1 82 ? -6.036 -8.680 9.651 1.00 91.50 82 THR A O 1
ATOM 665 N N . TYR A 1 83 ? -7.778 -7.369 10.184 1.00 91.12 83 TYR A N 1
ATOM 666 C CA . TYR A 1 83 ? -7.069 -6.539 11.145 1.00 91.12 83 TYR A CA 1
ATOM 667 C C . TYR A 1 83 ? -7.937 -6.322 12.378 1.00 91.12 83 TYR A C 1
ATOM 669 O O . TYR A 1 83 ? -9.086 -5.902 12.264 1.00 91.12 83 TYR A O 1
ATOM 677 N N . VAL A 1 84 ? -7.394 -6.611 13.560 1.00 91.56 84 VAL A N 1
ATOM 678 C CA . VAL A 1 84 ? -8.103 -6.422 14.828 1.00 91.56 84 VAL A CA 1
ATOM 679 C C . VAL A 1 84 ? -7.576 -5.169 15.509 1.00 91.56 84 VAL A C 1
ATOM 681 O O . VAL A 1 84 ? -6.385 -5.066 15.793 1.00 91.56 84 VAL A O 1
ATOM 684 N N . TYR A 1 85 ? -8.473 -4.233 15.804 1.00 91.44 85 TYR A N 1
ATOM 685 C CA . TYR A 1 85 ? -8.162 -3.013 16.539 1.00 91.44 85 TYR A CA 1
ATOM 686 C C . TYR A 1 85 ? -9.170 -2.826 17.667 1.00 91.44 85 TYR A C 1
ATOM 688 O O . TYR A 1 85 ? -10.374 -2.779 17.422 1.00 91.44 85 TYR A O 1
ATOM 696 N N . ASN A 1 86 ? -8.685 -2.749 18.910 1.00 92.75 86 ASN A N 1
ATOM 697 C CA . ASN A 1 86 ? -9.517 -2.627 20.114 1.00 92.75 86 ASN A CA 1
ATOM 698 C C . ASN A 1 86 ? -10.692 -3.629 20.162 1.00 92.75 86 ASN A C 1
ATOM 700 O O . ASN A 1 86 ? -11.809 -3.276 20.527 1.00 92.75 86 ASN A O 1
ATOM 704 N N . GLY A 1 87 ? -10.448 -4.883 19.761 1.00 91.00 87 GLY A N 1
ATOM 705 C CA . GLY A 1 87 ? -11.455 -5.954 19.759 1.00 91.00 87 GLY A CA 1
ATOM 706 C C . GLY A 1 87 ? -12.425 -5.943 18.571 1.00 91.00 87 GLY A C 1
ATOM 707 O O . GLY A 1 87 ? -13.225 -6.866 18.440 1.00 91.00 87 GLY A O 1
ATOM 708 N N . VAL A 1 88 ? -12.343 -4.953 17.677 1.00 91.00 88 VAL A N 1
ATOM 709 C CA . VAL A 1 88 ? -13.130 -4.896 16.438 1.00 91.00 88 VAL A CA 1
ATOM 710 C C . VAL A 1 88 ? -12.318 -5.486 15.291 1.00 91.00 88 VAL A C 1
ATOM 712 O O . VAL A 1 88 ? -11.155 -5.130 15.107 1.00 91.00 88 VAL A O 1
ATOM 715 N N . THR A 1 89 ? -12.931 -6.379 14.514 1.00 91.50 89 THR A N 1
ATOM 716 C CA . THR A 1 89 ? -12.307 -6.989 13.331 1.00 91.50 89 THR A CA 1
ATOM 717 C C . THR A 1 89 ? -12.699 -6.223 12.072 1.00 91.50 89 THR A C 1
ATOM 719 O O . THR A 1 89 ? -13.882 -6.037 11.794 1.00 91.50 89 THR A O 1
ATOM 722 N N . TYR A 1 90 ? -11.698 -5.811 11.303 1.00 88.94 90 TYR A N 1
ATOM 723 C CA . TYR A 1 90 ? -11.824 -5.135 10.019 1.00 88.94 90 TYR A CA 1
ATOM 724 C C . TYR A 1 90 ? -11.373 -6.089 8.914 1.00 88.94 90 TYR A C 1
ATOM 726 O O . TYR A 1 90 ? -10.272 -6.633 8.987 1.00 88.94 90 TYR A O 1
ATOM 734 N N . ASN A 1 91 ? -12.212 -6.280 7.896 1.00 88.38 91 ASN A N 1
ATOM 735 C CA . ASN A 1 91 ? -11.854 -7.045 6.703 1.00 88.38 91 ASN A CA 1
ATOM 736 C C . ASN A 1 91 ? -11.198 -6.110 5.689 1.00 88.38 91 ASN A C 1
ATOM 738 O O . ASN A 1 91 ? -11.758 -5.060 5.367 1.00 88.38 91 ASN A O 1
ATOM 742 N N . ILE A 1 92 ? -10.032 -6.495 5.181 1.00 86.12 92 ILE A N 1
ATOM 743 C CA . ILE A 1 92 ? -9.339 -5.759 4.130 1.00 86.12 92 ILE A CA 1
ATOM 744 C C . ILE A 1 92 ? -9.840 -6.286 2.792 1.00 86.12 92 ILE A C 1
ATOM 746 O O . ILE A 1 92 ? -9.528 -7.406 2.397 1.00 86.12 92 ILE A O 1
ATOM 750 N N . ILE A 1 93 ? -10.651 -5.475 2.116 1.00 80.88 93 ILE A N 1
ATOM 751 C CA . ILE A 1 93 ? -11.189 -5.780 0.791 1.00 80.88 93 ILE A CA 1
ATOM 752 C C . ILE A 1 93 ? -10.669 -4.724 -0.169 1.00 80.88 93 ILE A C 1
ATOM 754 O O . ILE A 1 93 ? -10.830 -3.528 0.080 1.00 80.88 93 ILE A O 1
ATOM 758 N N . VAL A 1 94 ? -10.064 -5.178 -1.260 1.00 72.88 94 VAL 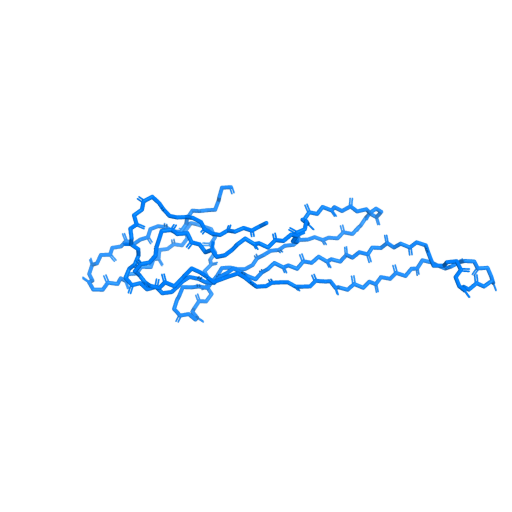A N 1
ATOM 759 C CA . VAL A 1 94 ? -9.597 -4.308 -2.337 1.00 72.88 94 VAL A CA 1
ATOM 760 C C . VAL A 1 94 ? -10.482 -4.523 -3.553 1.00 72.88 94 VAL A C 1
ATOM 762 O O . VAL A 1 94 ? -10.668 -5.662 -3.984 1.00 72.88 94 VAL A O 1
ATOM 765 N N . LEU A 1 95 ? -11.078 -3.426 -4.023 1.00 68.12 95 LEU A N 1
ATOM 766 C CA . LEU A 1 95 ? -12.058 -3.365 -5.109 1.00 68.12 95 LEU A CA 1
ATOM 767 C C . LEU A 1 95 ? -11.467 -2.662 -6.329 1.00 68.12 95 LEU A C 1
ATOM 769 O O . LEU A 1 95 ? -10.668 -1.720 -6.122 1.00 68.12 95 LEU A O 1
#